Protein AF-A0A8K1CU73-F1 (afdb_monomer)

Sequence (98 aa):
MAMWLTSQDGKDLKWGYPELGLGFVRSHACPCEVWIDNIKVLHEDNCVKKYPGVPASIPVDYSKCKGTCILKFCWLALHEPKWEVHKNCVKIQNNASA

Secondary structure (DSSP, 8-state):
---EEEEETTTEEEEEBGGGTB-S-GGG---EEEEETTEEEEEES-HHHH--SSSEEEE--GGG--EEEEEEEEEEE-SSSS-EEEEEEEEEEE----

Organism: Pythium oligandrum (NCBI:txid41045)

Solvent-accessible surface area (backbone atoms only — not comparable to full-atom values): 5602 Å² total; per-residue (Å²): 136,88,64,48,78,46,70,61,90,76,49,32,43,32,39,23,38,60,94,76,65,34,37,62,53,76,81,44,62,20,33,32,39,34,27,48,68,92,43,78,62,40,77,42,73,37,38,27,79,75,27,74,38,67,44,12,64,42,76,47,68,55,82,78,38,75,47,72,36,41,38,36,39,40,37,42,28,66,79,47,97,74,64,45,78,51,68,52,75,45,82,45,72,34,80,79,73,132

Mean predicted aligned error: 5.5 Å

Structure (mmCIF, N/CA/C/O backbone):
data_AF-A0A8K1CU73-F1
#
_entry.id   AF-A0A8K1CU73-F1
#
loop_
_atom_site.group_PDB
_atom_site.id
_atom_site.type_symbol
_atom_site.label_atom_id
_atom_site.label_alt_id
_atom_site.label_comp_id
_atom_site.label_asym_id
_atom_site.label_entity_id
_atom_site.label_seq_id
_atom_site.pdbx_PDB_ins_code
_atom_site.Cartn_x
_atom_site.Cartn_y
_atom_site.Cartn_z
_atom_site.occupancy
_atom_site.B_iso_or_equiv
_atom_site.auth_seq_id
_atom_site.auth_comp_id
_atom_site.auth_asym_id
_atom_site.auth_atom_id
_atom_site.pdbx_PDB_model_num
ATOM 1 N N . MET A 1 1 ? 16.625 -3.546 3.749 1.00 42.62 1 MET A N 1
ATOM 2 C CA . MET A 1 1 ? 16.386 -2.102 3.547 1.00 42.62 1 MET A CA 1
ATOM 3 C C . MET A 1 1 ? 15.051 -1.772 4.197 1.00 42.62 1 MET A C 1
ATOM 5 O O . MET A 1 1 ? 14.045 -2.328 3.776 1.00 42.62 1 MET A O 1
ATOM 9 N N . ALA A 1 2 ? 15.048 -1.022 5.302 1.00 43.41 2 ALA A N 1
ATOM 10 C CA . ALA A 1 2 ? 13.826 -0.738 6.054 1.00 43.41 2 ALA A CA 1
ATOM 11 C C . ALA A 1 2 ? 13.159 0.507 5.465 1.00 43.41 2 AL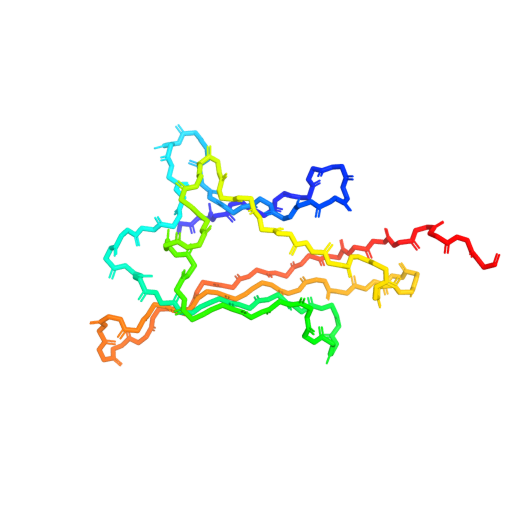A A C 1
ATOM 13 O O . ALA A 1 2 ? 13.716 1.598 5.519 1.00 43.41 2 ALA A O 1
ATOM 14 N N . MET A 1 3 ? 12.002 0.322 4.843 1.00 60.28 3 MET A N 1
ATOM 15 C CA . MET A 1 3 ? 11.186 1.412 4.320 1.00 60.28 3 MET A CA 1
ATOM 16 C C . MET A 1 3 ? 10.253 1.870 5.433 1.00 60.28 3 MET A C 1
ATOM 18 O O . MET A 1 3 ? 9.622 1.041 6.095 1.00 60.28 3 MET A O 1
ATOM 22 N N . TRP A 1 4 ? 10.199 3.174 5.678 1.00 63.03 4 TRP A N 1
ATOM 23 C CA . TRP A 1 4 ? 9.391 3.711 6.761 1.00 63.03 4 TRP A CA 1
ATOM 24 C C . TRP A 1 4 ? 7.929 3.745 6.335 1.00 63.03 4 TRP A C 1
ATOM 26 O O . TRP A 1 4 ? 7.605 4.098 5.200 1.00 63.03 4 TRP A O 1
ATOM 36 N N . LEU A 1 5 ? 7.058 3.374 7.270 1.00 62.12 5 LEU A N 1
ATOM 37 C CA . LEU A 1 5 ? 5.621 3.523 7.134 1.00 62.12 5 LEU A CA 1
ATOM 38 C C . LEU A 1 5 ? 5.161 4.449 8.251 1.00 62.12 5 LEU A C 1
ATOM 40 O O . LEU A 1 5 ? 5.021 4.028 9.398 1.00 62.12 5 LEU A O 1
ATOM 44 N N . THR A 1 6 ? 5.014 5.730 7.930 1.00 63.06 6 THR A N 1
ATOM 45 C CA . THR A 1 6 ? 4.541 6.735 8.883 1.00 63.06 6 THR A CA 1
ATOM 46 C C . THR A 1 6 ? 3.141 7.176 8.481 1.00 63.06 6 THR A C 1
ATOM 48 O O . THR A 1 6 ? 2.870 7.504 7.328 1.00 63.06 6 THR A O 1
ATOM 51 N N . SER A 1 7 ? 2.220 7.143 9.441 1.00 58.41 7 SER A N 1
ATOM 52 C CA . SER A 1 7 ? 0.926 7.808 9.320 1.00 58.41 7 SER A CA 1
ATOM 53 C C . SER A 1 7 ? 1.118 9.231 9.831 1.00 58.41 7 SER A C 1
ATOM 55 O O . SER A 1 7 ? 1.203 9.429 11.042 1.00 58.41 7 SER A O 1
ATOM 57 N N . GLN A 1 8 ? 1.228 10.211 8.933 1.00 51.31 8 GLN A N 1
ATOM 58 C CA . GLN A 1 8 ? 1.149 11.623 9.315 1.00 51.31 8 GLN A CA 1
ATOM 59 C C . GLN A 1 8 ? -0.320 12.051 9.254 1.00 51.31 8 GLN A C 1
ATOM 61 O O . GLN A 1 8 ? -0.988 11.897 8.232 1.00 51.31 8 GLN A O 1
ATOM 66 N N . ASP A 1 9 ? -0.831 12.524 10.390 1.00 55.09 9 ASP A N 1
ATOM 67 C CA . ASP A 1 9 ? -2.136 13.183 10.537 1.00 55.09 9 ASP A CA 1
ATOM 68 C C . ASP A 1 9 ? -3.382 12.335 10.220 1.00 55.09 9 ASP A C 1
ATOM 70 O O . ASP A 1 9 ? -4.476 12.873 10.049 1.00 55.09 9 ASP A O 1
ATOM 74 N N . GLY A 1 10 ? -3.242 11.005 10.158 1.00 58.16 10 GLY A N 1
ATOM 75 C CA . GLY A 1 10 ? -4.368 10.073 10.009 1.00 58.16 10 GLY A CA 1
ATOM 76 C C . GLY A 1 10 ? -5.108 10.175 8.671 1.00 58.16 10 GLY A C 1
ATOM 77 O O . GLY A 1 10 ? -6.261 9.760 8.585 1.00 58.16 10 GLY A O 1
ATOM 78 N N . LYS A 1 11 ? -4.471 10.747 7.640 1.00 69.69 11 LYS A N 1
ATOM 79 C CA . LYS A 1 11 ? -5.042 10.889 6.287 1.00 69.69 11 LYS A CA 1
ATOM 80 C C . LYS A 1 11 ? -4.321 10.018 5.265 1.00 69.69 11 LYS A C 1
ATOM 82 O O . LYS A 1 11 ? -4.959 9.240 4.558 1.00 69.69 11 LYS A O 1
ATOM 87 N N . ASP A 1 12 ? -2.992 10.100 5.257 1.00 85.00 12 ASP A N 1
ATOM 88 C CA . ASP A 1 12 ? -2.161 9.390 4.293 1.00 85.00 12 ASP A CA 1
ATOM 89 C C . ASP A 1 12 ? -1.151 8.481 4.983 1.00 85.00 12 ASP A C 1
ATOM 91 O O . ASP A 1 12 ? -0.446 8.870 5.919 1.00 85.00 12 ASP A O 1
ATOM 95 N N . LEU A 1 13 ? -0.999 7.297 4.408 1.00 88.81 13 LEU A N 1
ATOM 96 C CA . LEU A 1 13 ? 0.134 6.424 4.634 1.00 88.81 13 LEU A CA 1
ATOM 97 C C . LEU A 1 13 ? 1.315 6.920 3.798 1.00 88.81 13 LEU A C 1
ATOM 99 O O . LEU A 1 13 ? 1.209 7.056 2.578 1.00 88.81 13 LEU A O 1
ATOM 103 N N . LYS A 1 14 ? 2.448 7.199 4.448 1.00 89.19 14 LYS A N 1
ATOM 104 C CA . LYS A 1 14 ? 3.683 7.582 3.761 1.00 89.19 14 LYS A CA 1
ATOM 105 C C . LYS A 1 14 ? 4.560 6.354 3.540 1.00 89.19 14 LYS A C 1
ATOM 107 O O . LYS A 1 14 ? 4.850 5.625 4.486 1.00 89.19 14 LYS A O 1
ATOM 112 N N . TRP A 1 15 ? 4.982 6.144 2.296 1.00 88.12 15 TRP A N 1
ATOM 113 C CA . TRP A 1 15 ? 5.853 5.043 1.889 1.00 88.12 15 TRP A CA 1
ATOM 114 C C . TRP A 1 15 ? 7.144 5.564 1.265 1.00 88.12 15 TRP A C 1
ATOM 116 O O . TRP A 1 15 ? 7.121 6.295 0.274 1.00 88.12 15 TRP A O 1
ATOM 126 N N . GLY A 1 16 ? 8.284 5.171 1.825 1.00 87.94 16 GLY A N 1
ATOM 127 C CA . GLY A 1 16 ? 9.584 5.475 1.241 1.00 87.94 16 GLY A CA 1
ATOM 128 C C . GLY A 1 16 ? 10.702 5.582 2.267 1.00 87.94 16 GLY A C 1
ATOM 129 O O . GLY A 1 16 ? 10.564 5.222 3.436 1.00 87.94 16 GLY A O 1
ATOM 130 N N . TYR A 1 17 ? 11.828 6.097 1.795 1.00 83.69 17 TYR A N 1
ATOM 131 C CA . TYR A 1 17 ? 13.007 6.422 2.573 1.00 83.69 17 TYR A CA 1
ATOM 132 C C . TYR A 1 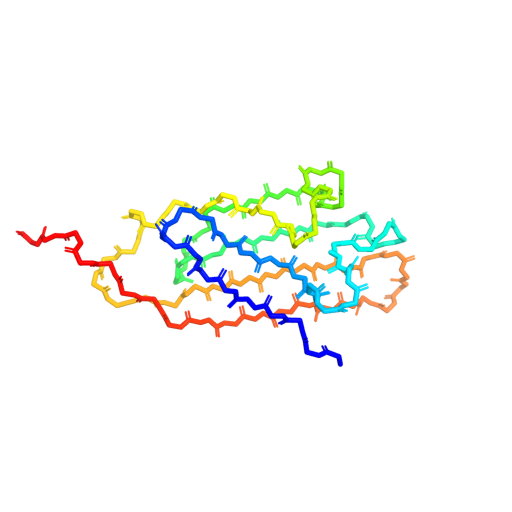17 ? 13.368 7.897 2.317 1.00 83.69 17 TYR A C 1
ATOM 134 O O . TYR A 1 17 ? 14.149 8.194 1.407 1.00 83.69 17 TYR A O 1
ATOM 142 N N . PRO A 1 18 ? 12.755 8.839 3.063 1.00 76.12 18 PRO A N 1
ATOM 143 C CA . PRO A 1 18 ? 12.873 10.272 2.790 1.00 76.12 18 PRO A CA 1
ATOM 144 C C . PRO A 1 18 ? 14.313 10.786 2.903 1.00 76.12 18 PRO A C 1
ATOM 146 O O . PRO A 1 18 ? 14.703 11.639 2.115 1.00 76.12 18 PRO A O 1
ATOM 149 N N . GLU A 1 19 ? 15.127 10.220 3.799 1.00 80.50 19 GLU A N 1
ATOM 150 C CA . GLU A 1 19 ? 16.542 10.592 3.970 1.00 80.50 19 GLU A CA 1
ATOM 151 C C . GLU A 1 19 ? 17.401 10.327 2.720 1.00 80.50 19 GLU A C 1
ATOM 153 O O . GLU A 1 19 ? 18.413 10.989 2.522 1.00 80.50 19 GLU A O 1
ATOM 158 N N . LEU A 1 20 ? 16.996 9.381 1.864 1.00 81.94 20 LEU A N 1
ATOM 159 C CA . LEU A 1 20 ? 17.661 9.093 0.582 1.00 81.94 20 LEU A CA 1
ATOM 160 C C . LEU A 1 20 ? 16.848 9.588 -0.615 1.00 81.94 20 LEU A C 1
ATOM 162 O O . LEU A 1 20 ? 17.212 9.315 -1.756 1.00 81.94 20 LEU A O 1
ATOM 166 N N . GLY A 1 21 ? 15.726 10.270 -0.379 1.00 82.81 21 GLY A N 1
ATOM 167 C CA . GLY A 1 21 ? 14.840 10.701 -1.451 1.00 82.81 21 GLY A CA 1
ATOM 168 C C . GLY A 1 21 ? 14.245 9.536 -2.258 1.00 82.81 21 GLY A C 1
ATOM 169 O O . GLY A 1 21 ? 14.012 9.682 -3.457 1.00 82.81 21 GLY A O 1
ATOM 170 N N . LEU A 1 22 ? 13.990 8.382 -1.629 1.00 84.31 22 LEU A N 1
ATOM 171 C CA . LEU A 1 22 ? 13.469 7.193 -2.314 1.00 84.31 22 LEU A CA 1
ATOM 172 C C . LEU A 1 22 ? 11.989 6.949 -1.988 1.00 84.31 22 LEU A C 1
ATOM 174 O O . LEU A 1 22 ? 11.608 6.880 -0.823 1.00 84.31 22 LEU A O 1
ATOM 178 N N . GLY A 1 23 ? 11.155 6.790 -3.016 1.00 86.31 23 GLY A N 1
ATOM 179 C CA . GLY A 1 23 ? 9.754 6.356 -2.915 1.00 86.31 23 GLY A CA 1
ATOM 180 C C . GLY A 1 23 ? 9.556 4.981 -3.558 1.00 86.31 23 GLY A C 1
ATOM 181 O O . GLY A 1 23 ? 10.375 4.079 -3.382 1.00 86.31 23 GLY A O 1
ATOM 182 N N . PHE A 1 24 ? 8.495 4.823 -4.351 1.00 90.12 24 PHE A N 1
ATOM 183 C CA . PHE A 1 24 ? 8.372 3.671 -5.245 1.00 90.12 24 PHE A CA 1
ATOM 184 C C . PHE A 1 24 ? 9.411 3.745 -6.376 1.00 90.12 24 PHE A C 1
ATOM 186 O O . PHE A 1 24 ? 9.540 4.760 -7.062 1.00 90.12 24 PHE A O 1
ATOM 193 N N . VAL A 1 25 ? 10.155 2.660 -6.590 1.00 88.00 25 VAL A N 1
ATOM 194 C CA . VAL A 1 25 ? 11.222 2.597 -7.600 1.00 88.00 25 VAL A CA 1
ATOM 195 C C . VAL A 1 25 ? 10.629 2.277 -8.972 1.00 88.00 25 VAL A C 1
ATOM 197 O O . VAL A 1 25 ? 9.843 1.345 -9.109 1.00 88.00 25 VAL A O 1
ATOM 200 N N . ARG A 1 26 ? 11.029 3.023 -10.013 1.00 85.50 26 ARG A N 1
ATOM 201 C CA . ARG A 1 26 ? 10.438 2.918 -11.363 1.00 85.50 26 ARG A CA 1
ATOM 202 C C . ARG A 1 26 ? 10.493 1.523 -11.987 1.00 85.50 26 ARG A C 1
ATOM 204 O O . ARG A 1 26 ? 9.557 1.155 -12.687 1.00 85.50 26 ARG A O 1
ATOM 211 N N . SER A 1 27 ? 11.555 0.760 -11.739 1.00 86.75 27 SER A N 1
ATOM 212 C CA . SER A 1 27 ? 11.689 -0.614 -12.245 1.00 86.75 27 SER A CA 1
ATOM 213 C C . SER A 1 27 ? 10.699 -1.591 -11.602 1.00 86.75 27 SER A C 1
ATOM 215 O O . SER A 1 27 ? 10.471 -2.662 -12.144 1.00 86.75 27 SER A O 1
ATOM 217 N N . HIS A 1 28 ? 10.081 -1.218 -10.480 1.00 88.25 28 HIS A N 1
ATOM 218 C CA . HIS A 1 28 ? 9.149 -2.037 -9.704 1.00 88.25 28 HIS A CA 1
ATOM 219 C C . HIS A 1 28 ? 7.705 -1.524 -9.894 1.00 88.25 28 HIS A C 1
ATOM 221 O O . HIS A 1 28 ? 6.928 -1.395 -8.946 1.00 88.25 28 HIS A O 1
ATOM 227 N N . ALA A 1 29 ? 7.353 -1.167 -11.137 1.00 89.38 29 ALA A N 1
ATOM 228 C CA . ALA A 1 29 ? 6.030 -0.678 -11.535 1.00 89.38 29 ALA A CA 1
ATOM 229 C C . ALA A 1 29 ? 4.971 -1.783 -11.421 1.00 89.38 29 ALA A C 1
ATOM 231 O O . ALA A 1 29 ? 4.650 -2.472 -12.386 1.00 89.38 29 ALA A O 1
ATOM 232 N N . CYS A 1 30 ? 4.491 -1.992 -10.202 1.00 90.50 30 CYS A N 1
ATOM 233 C CA . CYS A 1 30 ? 3.750 -3.182 -9.813 1.00 90.50 30 CYS A CA 1
ATOM 234 C C . CYS A 1 30 ? 2.706 -2.841 -8.723 1.00 90.50 30 CYS A C 1
ATOM 236 O O . CYS A 1 30 ? 2.715 -1.706 -8.211 1.00 90.50 30 CYS A O 1
ATOM 238 N N . PRO A 1 31 ? 1.795 -3.773 -8.377 1.00 94.94 31 PRO A N 1
ATOM 239 C CA . PRO A 1 31 ? 0.633 -3.436 -7.570 1.00 94.94 31 PRO A CA 1
ATOM 240 C C . PRO A 1 31 ? 0.961 -3.239 -6.094 1.00 94.94 31 PRO A C 1
ATOM 242 O O . PRO A 1 31 ? 1.869 -3.870 -5.542 1.00 94.94 31 PRO A O 1
ATOM 245 N N . CYS A 1 32 ? 0.170 -2.397 -5.433 1.00 95.00 32 CYS A N 1
ATOM 246 C CA . CYS A 1 32 ? 0.168 -2.281 -3.982 1.00 95.00 32 CYS A CA 1
ATOM 247 C C . CYS A 1 32 ? -1.247 -2.304 -3.406 1.00 95.00 32 CYS A C 1
ATOM 249 O O . CYS A 1 32 ? -2.227 -1.918 -4.044 1.00 95.00 32 CYS A O 1
ATOM 251 N N . GLU A 1 33 ? -1.333 -2.767 -2.166 1.00 95.94 33 GLU A N 1
ATOM 252 C CA . GLU A 1 33 ? -2.568 -2.869 -1.412 1.00 95.94 33 GLU A CA 1
ATOM 253 C C . GLU A 1 33 ? -2.385 -2.333 0.004 1.00 95.94 33 GLU A C 1
ATOM 255 O O . GLU A 1 33 ? -1.339 -2.513 0.638 1.00 95.94 33 GLU A O 1
ATOM 260 N N . VAL A 1 34 ? -3.450 -1.720 0.516 1.00 95.06 34 VAL A N 1
ATOM 261 C CA . VAL A 1 34 ? -3.581 -1.375 1.930 1.00 95.06 34 VAL A CA 1
ATOM 262 C C . VAL A 1 34 ? -4.800 -2.092 2.482 1.00 95.06 34 VAL A C 1
ATOM 264 O O . VAL A 1 34 ? -5.882 -2.080 1.888 1.00 95.06 34 VAL A O 1
ATOM 267 N N . TRP A 1 35 ? -4.622 -2.685 3.651 1.00 95.56 35 TRP A N 1
ATOM 268 C CA . TRP A 1 35 ? -5.652 -3.386 4.390 1.00 95.56 35 TRP A CA 1
ATOM 269 C C . TRP A 1 35 ? -5.745 -2.825 5.803 1.00 95.56 35 TRP A C 1
ATOM 271 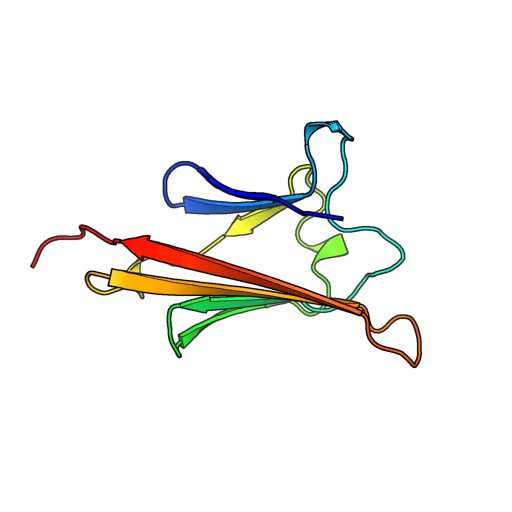O O . TRP A 1 35 ? -4.729 -2.493 6.410 1.00 95.56 35 TRP A O 1
ATOM 281 N N . ILE A 1 36 ? -6.957 -2.767 6.340 1.00 94.19 36 ILE A N 1
ATOM 282 C CA . ILE A 1 36 ? -7.223 -2.565 7.763 1.00 94.19 36 ILE A CA 1
ATOM 283 C C . ILE A 1 36 ? -7.909 -3.839 8.252 1.00 94.19 36 ILE A C 1
ATOM 285 O O . ILE A 1 36 ? -8.989 -4.190 7.781 1.00 94.19 36 ILE A O 1
ATOM 289 N N . ASP A 1 37 ? -7.241 -4.567 9.142 1.00 94.19 37 ASP A N 1
ATOM 290 C CA . ASP A 1 37 ? -7.574 -5.934 9.542 1.00 94.19 37 ASP A CA 1
ATOM 291 C C . ASP A 1 37 ? -7.770 -6.857 8.329 1.00 94.19 37 ASP A C 1
ATOM 293 O O . ASP A 1 37 ? -6.789 -7.266 7.698 1.00 94.19 37 ASP A O 1
ATOM 297 N N . ASN A 1 38 ? -9.022 -7.181 8.002 1.00 95.06 38 ASN A N 1
ATOM 298 C CA . ASN A 1 38 ? -9.410 -8.044 6.883 1.00 95.06 38 ASN A CA 1
ATOM 299 C C . ASN A 1 38 ? -10.151 -7.277 5.775 1.00 95.06 38 ASN A C 1
ATOM 301 O O . ASN A 1 38 ? -10.678 -7.883 4.846 1.00 95.06 38 ASN A O 1
ATOM 305 N N . ILE A 1 39 ? -10.202 -5.947 5.867 1.00 95.31 39 ILE A N 1
ATOM 306 C CA . ILE A 1 39 ? -10.856 -5.072 4.898 1.00 95.31 39 ILE A CA 1
ATOM 307 C C . ILE A 1 39 ? -9.782 -4.474 3.999 1.00 95.31 39 ILE A C 1
ATOM 309 O O . ILE A 1 39 ? -8.905 -3.746 4.468 1.00 95.31 39 ILE A O 1
ATOM 313 N N . LYS A 1 40 ? -9.861 -4.750 2.696 1.00 95.94 40 LYS A N 1
ATOM 314 C CA . LYS A 1 40 ? -9.041 -4.046 1.710 1.00 95.94 40 LYS A CA 1
ATOM 315 C C . LYS A 1 40 ? -9.570 -2.627 1.557 1.00 95.94 40 LYS A C 1
ATOM 317 O O . LYS A 1 40 ? -10.727 -2.441 1.189 1.00 95.94 40 LYS A O 1
ATOM 322 N N . VAL A 1 41 ? -8.728 -1.642 1.849 1.00 94.94 41 VAL A N 1
ATOM 323 C CA . VAL A 1 41 ? -9.088 -0.217 1.779 1.00 94.94 41 VAL A CA 1
ATOM 324 C C . VAL A 1 41 ? -8.456 0.485 0.583 1.00 94.94 41 VAL A C 1
ATOM 326 O O . VAL A 1 41 ? -8.928 1.544 0.186 1.00 94.94 41 VAL A O 1
ATOM 329 N N . LEU A 1 42 ? -7.426 -0.116 -0.019 1.00 95.62 42 LEU A N 1
ATOM 330 C CA . LEU A 1 42 ? -6.797 0.380 -1.235 1.00 95.62 42 LEU A CA 1
ATOM 331 C C . LEU A 1 42 ? -6.237 -0.770 -2.066 1.00 95.62 42 LEU A C 1
ATOM 333 O O . LEU A 1 42 ? -5.675 -1.724 -1.525 1.00 95.62 42 LEU A O 1
ATOM 337 N N . HIS A 1 43 ? -6.367 -0.638 -3.379 1.00 96.06 43 HIS A N 1
ATOM 338 C CA . HIS A 1 43 ? -5.708 -1.471 -4.371 1.00 96.06 43 HIS A CA 1
ATOM 339 C C . HIS A 1 43 ? -5.374 -0.603 -5.583 1.00 96.06 43 HIS A C 1
ATOM 341 O O . HIS A 1 43 ? -6.239 0.127 -6.064 1.00 96.06 43 HIS A O 1
ATOM 347 N N . GLU A 1 44 ? -4.141 -0.695 -6.065 1.00 96.31 44 GLU A N 1
ATOM 348 C CA . GLU A 1 44 ? -3.687 -0.042 -7.290 1.00 96.31 44 GLU A CA 1
ATOM 349 C C . GLU A 1 44 ? -2.746 -0.975 -8.050 1.00 96.31 44 GLU A C 1
ATOM 351 O O . GLU A 1 44 ? -1.834 -1.548 -7.454 1.00 96.31 44 GLU A O 1
ATOM 356 N N . ASP A 1 45 ? -2.929 -1.078 -9.368 1.00 95.25 45 ASP A N 1
ATOM 357 C CA . ASP A 1 45 ? -2.139 -1.972 -10.229 1.00 95.25 45 ASP A CA 1
ATOM 358 C C . ASP A 1 45 ? -0.699 -1.481 -10.440 1.00 95.25 45 ASP A C 1
ATOM 360 O O . ASP A 1 45 ? 0.210 -2.256 -10.742 1.00 95.25 45 ASP A O 1
ATOM 364 N N . ASN A 1 46 ? -0.475 -0.170 -10.298 1.00 94.50 46 ASN A N 1
ATOM 365 C CA . ASN A 1 46 ? 0.824 0.457 -10.517 1.00 94.50 46 ASN A CA 1
ATOM 366 C C . ASN A 1 46 ? 1.042 1.643 -9.568 1.00 94.50 46 ASN A C 1
ATOM 368 O O . ASN A 1 46 ? 0.775 2.805 -9.898 1.00 94.50 46 ASN A O 1
ATOM 372 N N . CYS A 1 47 ? 1.583 1.349 -8.388 1.00 93.44 47 CYS A N 1
ATOM 373 C CA . CYS A 1 47 ? 1.766 2.355 -7.343 1.00 93.44 47 CYS A CA 1
ATOM 374 C C . CYS A 1 47 ? 2.906 3.338 -7.624 1.00 93.44 47 CYS A C 1
ATOM 376 O O . CYS A 1 47 ? 2.838 4.482 -7.178 1.00 93.44 47 CYS A O 1
ATOM 378 N N . VAL A 1 48 ? 3.882 2.950 -8.454 1.00 92.62 48 VAL A N 1
ATOM 379 C CA . VAL A 1 48 ? 4.905 3.865 -8.989 1.00 92.62 48 VAL A CA 1
ATOM 380 C C . VAL A 1 48 ? 4.247 5.003 -9.770 1.00 92.62 48 VAL A C 1
ATOM 382 O O . VAL A 1 48 ? 4.582 6.169 -9.572 1.00 92.62 48 VAL A O 1
ATOM 385 N N . LYS A 1 49 ? 3.311 4.674 -10.671 1.00 94.50 49 LYS A N 1
ATOM 386 C CA . LYS A 1 49 ? 2.625 5.671 -11.502 1.00 94.50 49 LYS A CA 1
ATOM 387 C C . LYS A 1 49 ? 1.627 6.491 -10.691 1.00 94.50 49 LYS A C 1
ATOM 389 O O . LYS A 1 49 ? 1.505 7.691 -10.922 1.00 94.50 49 LYS A O 1
ATOM 394 N N . LYS A 1 50 ? 0.899 5.848 -9.773 1.00 96.38 50 LYS A N 1
ATOM 395 C CA . LYS A 1 50 ? -0.164 6.508 -9.010 1.00 96.38 50 LYS A CA 1
ATOM 396 C C . LYS A 1 50 ? 0.373 7.439 -7.922 1.00 96.38 50 LYS A C 1
ATOM 398 O O . LYS A 1 50 ? -0.195 8.510 -7.720 1.00 96.38 50 LYS A O 1
ATOM 403 N N . TYR A 1 51 ? 1.470 7.063 -7.263 1.00 93.81 51 TYR A N 1
ATOM 404 C CA . TYR A 1 51 ? 2.037 7.788 -6.124 1.00 93.81 51 TYR A CA 1
ATOM 405 C C . TYR A 1 51 ? 3.527 8.112 -6.349 1.00 93.81 51 TYR A C 1
ATOM 407 O O . TYR A 1 51 ? 4.389 7.555 -5.670 1.00 93.81 51 TYR A O 1
ATOM 415 N N . PRO A 1 52 ? 3.866 9.036 -7.270 1.00 92.25 52 PRO A N 1
ATOM 416 C CA . PRO A 1 52 ? 5.257 9.341 -7.629 1.00 92.25 52 PRO A CA 1
ATOM 417 C C . PRO A 1 52 ? 6.017 10.1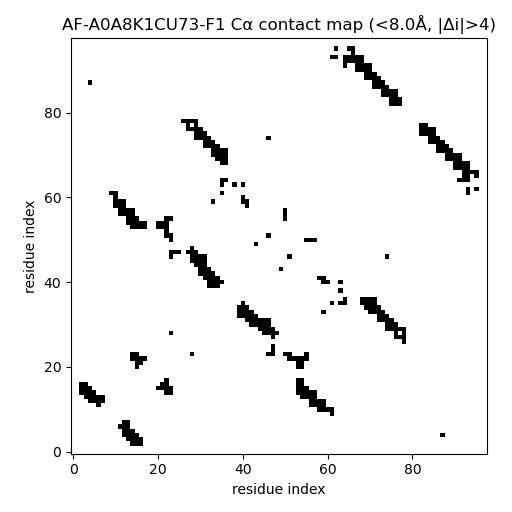62 -6.570 1.00 92.25 52 PRO A C 1
ATOM 419 O O . PRO A 1 52 ? 7.176 10.516 -6.780 1.00 92.25 52 PRO A O 1
ATOM 422 N N . GLY A 1 53 ? 5.358 10.521 -5.464 1.00 89.31 53 GLY A N 1
ATOM 423 C CA . GLY A 1 53 ? 5.926 11.352 -4.406 1.00 89.31 53 GLY A CA 1
ATOM 424 C C . GLY A 1 53 ? 7.038 10.662 -3.617 1.00 89.31 53 GLY A C 1
ATOM 425 O O . GLY A 1 53 ? 7.161 9.437 -3.602 1.00 89.31 53 GLY A O 1
ATOM 426 N N . VAL A 1 54 ? 7.827 11.477 -2.919 1.00 88.75 54 VAL A N 1
ATOM 427 C CA . VAL A 1 54 ? 8.916 11.035 -2.048 1.00 88.75 54 VAL A CA 1
ATOM 428 C C . VAL A 1 54 ? 8.816 11.792 -0.714 1.00 88.75 54 VAL A C 1
ATOM 430 O O . VAL A 1 54 ? 9.144 12.977 -0.675 1.00 88.75 54 VAL A O 1
ATOM 433 N N . PRO A 1 55 ? 8.356 11.144 0.373 1.00 88.31 55 PRO A N 1
ATOM 434 C CA . PRO A 1 55 ? 7.759 9.807 0.392 1.00 88.31 55 PRO A CA 1
ATOM 435 C C . PRO A 1 55 ? 6.429 9.764 -0.384 1.00 88.31 55 PRO A C 1
ATOM 437 O O . PRO A 1 55 ? 5.716 10.765 -0.504 1.00 88.31 55 PRO A O 1
ATOM 440 N N . ALA A 1 56 ? 6.081 8.593 -0.909 1.00 90.50 56 ALA A N 1
ATOM 441 C CA . ALA A 1 56 ? 4.820 8.378 -1.604 1.00 90.50 56 ALA A CA 1
ATOM 442 C C . ALA A 1 56 ? 3.665 8.547 -0.614 1.00 90.50 56 ALA A C 1
ATOM 444 O O . ALA A 1 56 ? 3.710 8.015 0.493 1.00 90.50 56 ALA A O 1
ATOM 445 N N . SER A 1 57 ? 2.647 9.311 -1.002 1.00 91.44 57 SER A N 1
ATOM 446 C CA . SER A 1 57 ? 1.478 9.592 -0.166 1.00 91.44 57 SER A CA 1
ATOM 447 C C . SER A 1 57 ? 0.307 8.756 -0.656 1.00 91.44 57 SER A C 1
ATOM 449 O O . SER A 1 57 ? -0.181 8.974 -1.763 1.00 91.44 57 SER A O 1
ATOM 451 N N . ILE A 1 58 ? -0.093 7.775 0.146 1.00 91.81 58 ILE A N 1
ATOM 452 C CA . ILE A 1 58 ? -1.100 6.777 -0.202 1.00 91.81 58 ILE A CA 1
ATOM 453 C C . ILE A 1 58 ? -2.347 7.063 0.645 1.00 91.81 58 ILE A C 1
ATOM 455 O O . ILE A 1 58 ? -2.259 6.980 1.873 1.00 91.81 58 ILE A O 1
ATOM 459 N N . PRO A 1 59 ? -3.494 7.411 0.036 1.00 91.75 59 PRO A N 1
ATOM 460 C CA . PRO A 1 59 ? -4.702 7.735 0.784 1.00 91.75 59 PRO A CA 1
ATOM 461 C C . PRO A 1 59 ? -5.259 6.476 1.451 1.00 91.75 59 PRO A C 1
ATOM 463 O O . PRO A 1 59 ? -5.363 5.427 0.816 1.00 91.75 59 PRO A O 1
ATOM 466 N N . VAL A 1 60 ? -5.637 6.569 2.726 1.00 89.69 60 VAL A N 1
ATOM 467 C CA . VAL A 1 60 ? -6.189 5.432 3.474 1.00 89.69 60 VAL A CA 1
ATOM 468 C C . VAL A 1 60 ? -7.488 5.838 4.158 1.00 89.69 60 VAL A C 1
ATOM 470 O O . VAL A 1 60 ? -7.543 6.817 4.897 1.00 89.69 60 VAL A O 1
ATOM 473 N N . ASP A 1 61 ? -8.544 5.052 3.949 1.00 89.75 61 ASP A N 1
ATOM 474 C CA . ASP A 1 61 ? -9.813 5.235 4.653 1.00 89.75 61 ASP A CA 1
ATOM 475 C C . ASP A 1 61 ? -9.749 4.625 6.065 1.00 89.75 61 ASP A C 1
ATOM 477 O O . ASP A 1 61 ? -10.191 3.499 6.315 1.00 89.75 61 ASP A O 1
ATOM 481 N N . TYR A 1 62 ? -9.192 5.388 7.008 1.00 88.62 62 TYR A N 1
ATOM 482 C CA . TYR A 1 62 ? -9.077 4.986 8.412 1.00 88.62 62 TYR A CA 1
ATOM 483 C C . TYR A 1 62 ? -10.428 4.831 9.127 1.00 88.62 62 TYR A C 1
ATOM 485 O O . TYR A 1 62 ? -10.471 4.201 10.185 1.00 88.62 62 TYR A O 1
ATOM 493 N N . SER A 1 63 ? -11.544 5.305 8.546 1.00 89.00 63 SER A N 1
ATOM 494 C CA . SER A 1 63 ? -12.889 5.097 9.113 1.00 89.00 63 SER A CA 1
ATOM 495 C C . SER A 1 63 ? -13.274 3.616 9.197 1.00 89.00 63 SER A C 1
ATOM 497 O O . SER A 1 63 ? -14.135 3.234 9.988 1.00 89.00 63 SER A O 1
ATOM 499 N N . LYS A 1 64 ? -12.605 2.759 8.413 1.00 90.12 64 LYS A N 1
ATOM 500 C CA . LYS A 1 64 ? -12.779 1.304 8.464 1.00 90.12 64 LYS A CA 1
ATOM 501 C C . LYS A 1 64 ? -12.207 0.674 9.729 1.00 90.12 64 LYS A C 1
ATOM 503 O O . LYS A 1 64 ? -12.595 -0.443 10.062 1.00 90.12 64 LYS A O 1
ATOM 508 N N . CYS A 1 65 ? -11.334 1.377 10.448 1.00 91.31 65 CYS A N 1
ATOM 509 C CA . CYS A 1 65 ? -10.857 0.922 11.741 1.00 91.31 65 CYS A CA 1
ATOM 510 C C . CYS A 1 65 ? -11.845 1.286 12.859 1.00 91.31 65 CYS A C 1
ATOM 512 O O . CYS A 1 65 ? -12.185 2.458 13.024 1.00 91.31 65 CYS A O 1
ATOM 514 N N . LYS A 1 66 ? -12.261 0.293 13.657 1.00 90.25 66 LYS A N 1
ATOM 515 C CA . LYS A 1 66 ? -13.115 0.468 14.842 1.00 90.25 66 LYS A CA 1
ATOM 516 C C . LYS A 1 66 ? -12.323 0.137 16.107 1.00 90.25 66 LYS A C 1
ATOM 518 O O . LYS A 1 66 ? -12.083 -1.030 16.405 1.00 90.25 66 LYS A O 1
ATOM 523 N N . GLY A 1 67 ? -11.910 1.165 16.847 1.00 89.31 67 GLY A N 1
ATOM 524 C CA . GLY A 1 67 ? -11.058 1.008 18.023 1.00 89.31 67 GLY A CA 1
ATOM 525 C C . GLY A 1 67 ? -9.611 0.727 17.628 1.00 89.31 67 GLY A C 1
ATOM 526 O O . GLY A 1 67 ? -8.932 1.609 17.114 1.00 89.31 67 GLY A O 1
ATOM 527 N N . THR A 1 68 ? -9.127 -0.486 17.891 1.00 91.75 68 THR A N 1
ATOM 528 C CA . THR A 1 68 ? -7.746 -0.902 17.603 1.00 91.75 68 THR A CA 1
ATOM 529 C C . THR A 1 68 ? -7.713 -1.862 16.424 1.00 91.75 68 THR A C 1
ATOM 531 O O . THR A 1 68 ? -8.353 -2.906 16.487 1.00 91.75 68 THR A O 1
ATOM 534 N N . CYS A 1 69 ? -6.910 -1.556 15.405 1.00 93.06 69 CYS A N 1
ATOM 535 C CA . CYS A 1 69 ? -6.813 -2.362 14.186 1.00 93.06 69 CYS A CA 1
ATOM 536 C C . CYS A 1 69 ? -5.362 -2.547 13.746 1.00 93.06 69 CYS A C 1
ATOM 538 O O . CYS A 1 69 ? -4.453 -1.835 14.187 1.00 93.06 69 CYS A O 1
ATOM 540 N N . ILE A 1 70 ? -5.143 -3.484 12.831 1.00 93.00 70 ILE A N 1
ATOM 541 C CA . ILE A 1 70 ? -3.863 -3.689 12.161 1.00 93.00 70 ILE A CA 1
ATOM 542 C C . ILE A 1 70 ? -3.965 -3.137 10.746 1.00 93.00 70 ILE A C 1
ATOM 544 O O . ILE A 1 70 ? -4.680 -3.683 9.907 1.00 93.00 70 ILE A O 1
ATOM 548 N N . LEU A 1 71 ? -3.200 -2.090 10.455 1.00 92.88 71 LEU A N 1
ATOM 549 C CA . LEU A 1 71 ? -2.991 -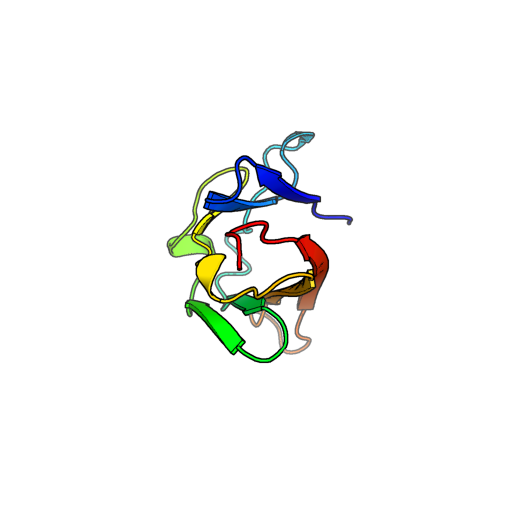1.644 9.089 1.00 92.88 71 LEU A CA 1
ATOM 550 C C . LEU A 1 71 ? -1.862 -2.463 8.457 1.00 92.88 71 LEU A C 1
ATOM 552 O O . LEU A 1 71 ? -0.762 -2.547 9.004 1.00 92.88 71 LEU A O 1
ATOM 556 N N . LYS A 1 72 ? -2.136 -3.066 7.303 1.00 94.25 72 LYS A N 1
ATOM 557 C CA . LYS A 1 72 ? -1.182 -3.859 6.525 1.00 94.25 72 LYS A CA 1
ATOM 558 C C . LYS A 1 72 ? -0.982 -3.175 5.183 1.00 94.25 72 LYS A C 1
ATOM 560 O O . LYS A 1 72 ? -1.947 -2.901 4.476 1.00 94.25 72 LYS A O 1
ATOM 565 N N . PHE A 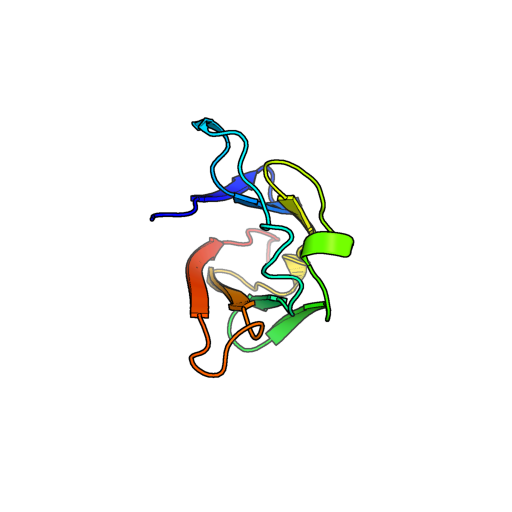1 73 ? 0.265 -2.934 4.826 1.00 93.69 73 PHE A N 1
ATOM 566 C CA . PHE A 1 73 ? 0.655 -2.465 3.507 1.00 93.69 73 PHE A CA 1
ATOM 567 C C . PHE A 1 73 ? 1.447 -3.558 2.803 1.00 93.69 73 PHE A C 1
ATOM 569 O O . PHE A 1 73 ? 2.307 -4.194 3.420 1.00 93.69 73 PHE A O 1
ATOM 576 N N . CYS A 1 74 ? 1.167 -3.763 1.521 1.00 93.56 74 CYS A N 1
ATOM 577 C CA . CYS A 1 74 ? 1.914 -4.669 0.665 1.00 93.56 74 CYS A CA 1
ATOM 578 C C . CYS A 1 74 ? 2.160 -4.007 -0.689 1.00 93.56 74 CYS A C 1
ATOM 580 O O . CYS A 1 74 ? 1.223 -3.532 -1.317 1.00 93.56 74 CYS A 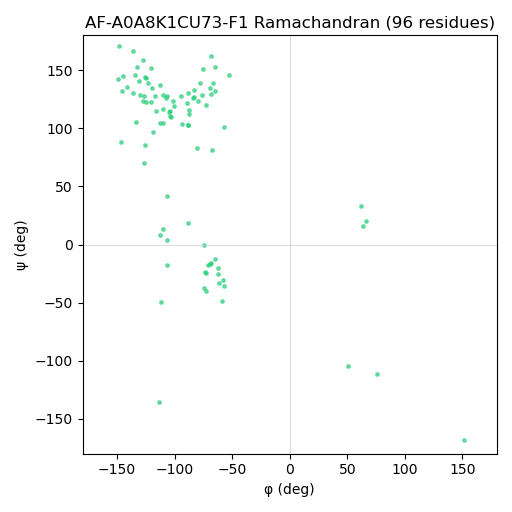O 1
ATOM 582 N N . TRP A 1 75 ? 3.398 -4.028 -1.164 1.00 93.31 75 TRP A N 1
ATOM 583 C CA . TRP A 1 75 ? 3.782 -3.697 -2.530 1.00 93.31 75 TRP A CA 1
ATOM 584 C C . TRP A 1 75 ? 4.557 -4.880 -3.099 1.00 93.31 75 TRP A C 1
ATOM 586 O O . TRP A 1 75 ? 5.530 -5.346 -2.503 1.00 93.31 75 TRP A O 1
ATOM 596 N N . LEU A 1 76 ? 4.068 -5.412 -4.213 1.00 92.44 76 LEU A N 1
ATOM 597 C CA . LEU A 1 76 ? 4.610 -6.604 -4.850 1.00 92.44 76 LEU A CA 1
ATOM 598 C C . LEU A 1 76 ? 5.389 -6.170 -6.076 1.00 92.44 76 LEU A C 1
ATOM 600 O O . LEU A 1 76 ? 4.763 -5.693 -7.009 1.00 92.44 76 LEU A O 1
ATOM 604 N N . ALA A 1 77 ? 6.707 -6.344 -6.113 1.00 88.75 77 ALA A N 1
ATOM 605 C CA . ALA A 1 77 ? 7.469 -6.148 -7.337 1.00 88.75 77 ALA A CA 1
ATOM 606 C C . ALA A 1 77 ? 7.498 -7.451 -8.142 1.00 88.75 77 ALA A C 1
ATOM 608 O O . ALA A 1 77 ? 8.053 -8.460 -7.708 1.00 88.75 77 ALA A O 1
ATOM 609 N N . LEU A 1 78 ? 6.891 -7.411 -9.326 1.00 88.25 78 LEU A N 1
ATOM 610 C CA . LEU A 1 78 ? 6.681 -8.558 -10.218 1.00 88.25 78 LEU A CA 1
ATOM 611 C C . LEU A 1 78 ? 7.538 -8.481 -11.492 1.00 88.25 78 LEU A C 1
ATOM 613 O O . LEU A 1 78 ? 7.281 -9.188 -12.461 1.00 88.25 78 LEU A O 1
ATOM 617 N N . HIS A 1 79 ? 8.524 -7.585 -11.514 1.00 84.00 79 HIS A N 1
ATOM 618 C CA . HIS A 1 79 ? 9.381 -7.344 -12.675 1.00 84.00 79 HIS A CA 1
ATOM 619 C C . HIS A 1 79 ? 10.340 -8.510 -12.985 1.00 84.00 79 HIS A C 1
ATOM 621 O O . HIS A 1 79 ? 10.835 -8.603 -14.105 1.00 84.00 79 HIS A O 1
ATOM 627 N N . GLU A 1 80 ? 10.551 -9.422 -12.029 1.00 87.50 80 GLU A N 1
ATOM 628 C CA . GLU A 1 80 ? 11.331 -10.652 -12.188 1.00 87.50 80 GLU A CA 1
ATOM 629 C C . GLU A 1 80 ? 10.533 -11.896 -11.744 1.00 87.50 80 GLU A C 1
ATOM 631 O O . GLU A 1 80 ? 9.596 -11.779 -10.947 1.00 87.50 80 GLU A O 1
ATOM 636 N N . PRO A 1 81 ? 10.904 -13.115 -12.203 1.00 87.12 81 PRO A N 1
ATOM 637 C CA . PRO A 1 81 ? 10.236 -14.360 -11.803 1.00 87.12 81 PRO A CA 1
ATOM 638 C C . PRO A 1 81 ? 10.257 -14.608 -10.293 1.00 87.12 81 PRO A C 1
ATOM 640 O O . PRO A 1 81 ? 9.345 -15.228 -9.745 1.00 87.12 81 PRO A O 1
ATOM 643 N N . LYS A 1 82 ? 11.300 -14.124 -9.612 1.00 90.75 82 LYS A N 1
ATOM 644 C CA . LYS A 1 82 ? 11.371 -14.120 -8.157 1.00 90.75 82 LYS A CA 1
ATOM 645 C C . LYS A 1 82 ? 10.741 -12.831 -7.652 1.00 90.75 82 LYS A C 1
ATOM 647 O O . LYS A 1 82 ? 11.353 -11.773 -7.703 1.00 90.75 82 LYS A O 1
ATOM 652 N N . TRP A 1 83 ? 9.516 -12.937 -7.162 1.00 89.50 83 TRP A N 1
ATOM 653 C CA . TRP A 1 83 ? 8.781 -11.771 -6.691 1.00 89.50 83 TRP A CA 1
ATOM 654 C C . TRP A 1 83 ? 9.428 -11.179 -5.442 1.00 89.50 83 TRP A C 1
ATOM 656 O O . TRP A 1 83 ? 9.803 -11.907 -4.516 1.00 89.50 83 TRP A O 1
ATOM 666 N N . GLU A 1 84 ? 9.487 -9.852 -5.389 1.00 90.31 84 GLU A N 1
ATOM 667 C CA . GLU A 1 84 ? 9.911 -9.126 -4.197 1.00 90.31 84 GLU A CA 1
ATOM 668 C C . GLU A 1 84 ? 8.682 -8.592 -3.467 1.00 90.31 84 GLU A C 1
ATOM 670 O O . GLU A 1 84 ? 7.842 -7.892 -4.035 1.00 90.31 84 GLU A O 1
ATOM 675 N N . VAL A 1 85 ? 8.547 -8.955 -2.192 1.00 90.62 85 VAL A N 1
ATOM 676 C CA . VAL A 1 85 ? 7.380 -8.603 -1.379 1.00 90.62 85 VAL A CA 1
ATOM 677 C C . VAL A 1 85 ? 7.792 -7.587 -0.326 1.00 90.62 85 VAL A C 1
ATOM 679 O O . VAL A 1 85 ? 8.396 -7.935 0.691 1.00 90.62 85 VAL A O 1
ATOM 682 N N . HIS A 1 86 ? 7.416 -6.330 -0.543 1.00 90.00 86 HIS A N 1
ATOM 683 C CA . HIS A 1 86 ? 7.597 -5.260 0.427 1.00 90.00 86 HIS A CA 1
ATOM 684 C C . HIS A 1 86 ? 6.330 -5.128 1.262 1.00 90.00 86 HIS A C 1
ATOM 686 O O . HIS A 1 86 ? 5.322 -4.594 0.806 1.00 90.00 86 HIS A O 1
ATOM 692 N N . LYS A 1 87 ? 6.370 -5.633 2.494 1.00 91.06 87 LYS A N 1
ATOM 693 C CA . LYS A 1 87 ? 5.226 -5.606 3.409 1.00 91.06 87 LYS A CA 1
ATOM 694 C C . LYS A 1 87 ? 5.585 -4.941 4.725 1.00 91.06 87 LYS A C 1
ATOM 696 O O . LYS A 1 87 ? 6.686 -5.138 5.235 1.00 91.06 87 LYS A O 1
ATOM 701 N N . ASN A 1 88 ? 4.640 -4.202 5.290 1.00 90.12 88 ASN A N 1
ATOM 702 C CA . ASN A 1 88 ? 4.763 -3.687 6.645 1.00 90.12 88 ASN A CA 1
ATOM 703 C C . ASN A 1 88 ? 3.398 -3.676 7.343 1.00 90.12 88 ASN A C 1
ATOM 705 O O . ASN A 1 88 ? 2.369 -3.440 6.709 1.00 90.12 88 ASN A O 1
ATOM 709 N N . CYS A 1 89 ? 3.402 -3.942 8.647 1.00 90.94 89 CYS A N 1
ATOM 710 C CA . CYS A 1 89 ? 2.201 -4.025 9.469 1.00 90.94 89 CYS A CA 1
ATOM 711 C C . CYS A 1 89 ? 2.356 -3.103 10.674 1.00 90.94 89 CYS A C 1
ATOM 713 O O . CYS A 1 89 ? 3.332 -3.212 11.413 1.00 90.94 89 CYS A O 1
ATOM 715 N N . VAL A 1 90 ? 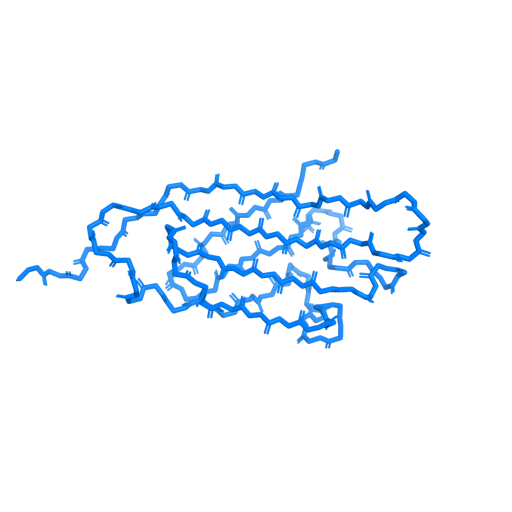1.380 -2.227 10.892 1.00 89.69 90 VAL A N 1
ATOM 716 C CA . VAL A 1 90 ? 1.386 -1.273 12.003 1.00 89.69 90 VAL A CA 1
ATOM 717 C C . VAL A 1 90 ? 0.055 -1.312 12.738 1.00 89.69 90 VAL A C 1
ATOM 719 O O . VAL A 1 90 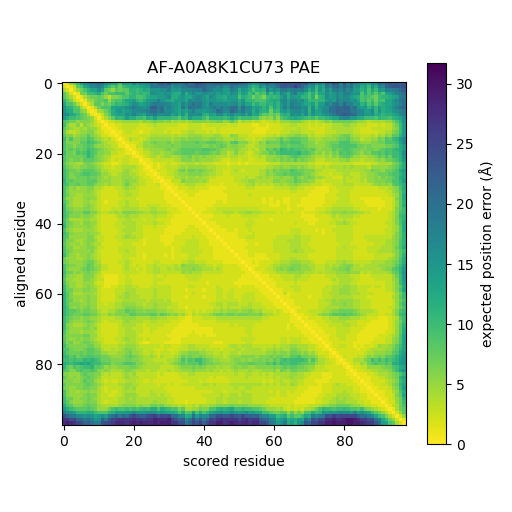? -1.011 -1.436 12.136 1.00 89.69 90 VAL A O 1
ATOM 722 N N . LYS A 1 91 ? 0.114 -1.216 14.065 1.00 90.44 91 LYS A N 1
ATOM 723 C CA . LYS A 1 91 ? -1.082 -1.068 14.893 1.00 90.44 91 LYS A CA 1
ATOM 724 C C . LYS A 1 91 ? -1.576 0.370 14.767 1.00 90.44 91 LYS A C 1
ATOM 726 O O . LYS A 1 91 ? -0.795 1.300 14.951 1.00 90.44 91 LYS A O 1
ATOM 731 N N . ILE A 1 92 ? -2.856 0.542 14.466 1.00 89.38 92 ILE A N 1
ATOM 732 C CA . ILE A 1 92 ? -3.521 1.844 14.409 1.00 89.38 92 ILE A CA 1
ATOM 733 C C . ILE A 1 92 ? -4.674 1.874 15.405 1.00 89.38 92 ILE A C 1
ATOM 735 O O . ILE A 1 92 ? -5.261 0.839 15.730 1.00 89.38 92 ILE A O 1
ATOM 739 N N . GLN A 1 93 ? -4.993 3.069 15.886 1.00 87.50 93 GLN A N 1
ATOM 740 C CA . GLN A 1 93 ? -6.135 3.297 16.754 1.00 87.50 93 GLN A CA 1
ATOM 741 C C . GLN A 1 93 ? -6.977 4.422 16.166 1.00 87.50 93 GLN A C 1
ATOM 743 O O . GLN A 1 93 ? -6.469 5.516 15.925 1.00 87.50 93 GLN A O 1
ATOM 748 N N . ASN A 1 94 ? -8.255 4.145 15.924 1.00 82.50 94 ASN A N 1
ATOM 749 C CA . ASN A 1 94 ? -9.218 5.151 15.511 1.00 82.50 94 ASN A CA 1
ATOM 750 C C . ASN A 1 94 ? -10.089 5.517 16.714 1.00 82.50 94 ASN A C 1
ATOM 752 O O . ASN A 1 94 ? -10.898 4.710 17.170 1.00 82.50 94 ASN A O 1
ATOM 756 N N . ASN A 1 95 ? -9.899 6.738 17.217 1.00 70.94 95 ASN A N 1
ATOM 757 C CA . ASN A 1 95 ? -10.661 7.299 18.332 1.00 70.94 95 ASN A CA 1
ATOM 758 C C . ASN A 1 95 ? -11.944 8.006 17.868 1.00 70.94 95 ASN A C 1
ATOM 760 O O . ASN A 1 95 ? -12.473 8.823 18.614 1.00 70.94 95 ASN A O 1
ATOM 764 N N . ALA A 1 96 ? -12.432 7.740 16.649 1.00 60.88 96 ALA A N 1
ATOM 765 C CA . ALA A 1 96 ? -13.787 8.118 16.264 1.00 60.88 96 ALA A CA 1
ATOM 766 C C . ALA A 1 96 ? -14.758 7.463 17.260 1.00 60.88 96 ALA A C 1
ATOM 768 O O . ALA A 1 96 ? -14.965 6.251 17.233 1.00 60.88 96 ALA A O 1
ATOM 769 N N . SER A 1 97 ? -15.217 8.276 18.209 1.00 43.38 97 SER A N 1
ATOM 770 C CA . SER A 1 97 ? -15.913 7.885 19.427 1.00 43.38 97 SER A CA 1
ATOM 771 C C . SER A 1 97 ? -17.117 6.982 19.164 1.00 43.38 97 SER A C 1
ATOM 773 O O . SER A 1 97 ? -17.799 7.122 18.147 1.00 43.38 97 SER A O 1
ATOM 775 N N . ALA A 1 98 ? -17.342 6.067 20.111 1.00 38.91 98 ALA A N 1
ATOM 776 C CA . ALA A 1 98 ? -18.595 5.339 20.294 1.00 38.91 98 ALA A CA 1
ATOM 777 C C . ALA A 1 98 ? -19.790 6.286 20.482 1.00 38.91 98 ALA A C 1
ATOM 779 O O . ALA A 1 98 ? -19.568 7.417 20.979 1.00 38.91 98 ALA A O 1
#

Radius of gyration: 13.54 Å; Cα contacts (8 Å, |Δi|>4): 215; chains: 1; bounding box: 36×28×33 Å

Nearest PDB structures (foldseek):
  7ad7-assembly1_B  TM=5.431E-01  e=1.440E+00  Homo sapiens
  8t13-assembly1_A  TM=4.311E-01  e=8.807E-01  Homo sapiens
  7ad6-assembly1_B  TM=5.576E-01  e=7.012E+00  Homo sapiens

pLDDT: mean 85.18, std 13.45, range [38.91, 96.38]

Foldseek 3Di:
DDWDFDDDPVFWTFTGDLVVQGDDDPLQQAKKWKDKAPRTFDIDGGQCVVFVGRRGTHTGDCVVDDAKTKIKMWRWRPSDPPIDIDIDIDIDGDPPDD